Protein AF-A0A2V5Y6R3-F1 (afdb_monomer)

Mean predicted aligned error: 4.85 Å

Structure (mmCIF, N/CA/C/O backbone):
data_AF-A0A2V5Y6R3-F1
#
_entry.id   AF-A0A2V5Y6R3-F1
#
loop_
_atom_site.group_PDB
_atom_site.id
_atom_site.type_symbol
_atom_site.label_atom_id
_atom_site.label_alt_id
_atom_site.label_comp_id
_atom_site.label_asym_id
_atom_site.label_entity_id
_atom_site.label_seq_id
_atom_site.pdbx_PDB_ins_code
_atom_site.Cartn_x
_atom_site.Cartn_y
_atom_site.Cartn_z
_atom_site.occupancy
_atom_site.B_iso_or_equiv
_atom_site.auth_seq_id
_atom_site.auth_comp_id
_atom_site.auth_asym_id
_atom_site.auth_atom_id
_atom_site.pdbx_PDB_model_num
ATOM 1 N N . ASP A 1 1 ? 3.874 -13.624 2.859 1.00 43.78 1 ASP A N 1
ATOM 2 C CA . ASP A 1 1 ? 5.000 -14.539 2.621 1.00 43.78 1 ASP A CA 1
ATOM 3 C C . ASP A 1 1 ? 6.006 -14.667 3.800 1.00 43.78 1 ASP A C 1
ATOM 5 O O . ASP A 1 1 ? 6.478 -13.647 4.290 1.00 43.78 1 ASP A O 1
ATOM 9 N N . PRO A 1 2 ? 6.119 -15.872 4.396 1.00 43.53 2 PRO A N 1
ATOM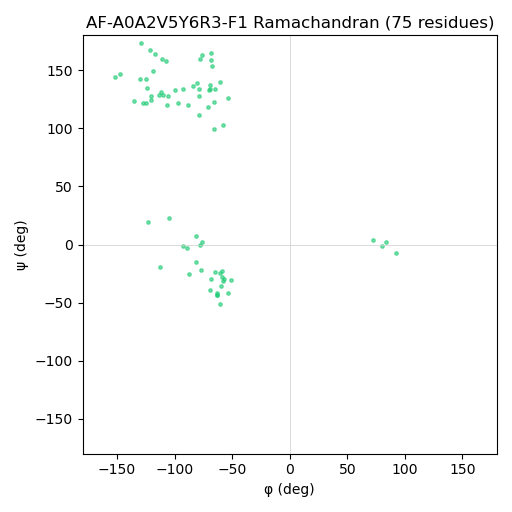 10 C CA . PRO A 1 2 ? 4.921 -16.683 4.400 1.00 43.53 2 PRO A CA 1
ATOM 11 C C . PRO A 1 2 ? 3.775 -15.789 4.947 1.00 43.53 2 PRO A C 1
ATOM 13 O O . PRO A 1 2 ? 2.727 -15.722 4.318 1.00 43.53 2 PRO A O 1
ATOM 16 N N . THR A 1 3 ? 4.071 -14.826 5.847 1.00 54.34 3 THR A N 1
ATOM 17 C CA . THR A 1 3 ? 3.167 -13.776 6.371 1.00 54.34 3 THR A CA 1
ATOM 18 C C . THR A 1 3 ? 3.608 -12.311 6.185 1.00 54.34 3 THR A C 1
ATOM 20 O O . THR A 1 3 ? 3.135 -11.455 6.924 1.00 54.34 3 THR A O 1
ATOM 23 N N . SER A 1 4 ? 4.523 -11.967 5.268 1.00 64.81 4 SER A N 1
ATOM 24 C CA . SER A 1 4 ? 4.770 -10.557 4.942 1.00 64.81 4 SER A CA 1
ATOM 25 C C . SER A 1 4 ? 3.456 -9.936 4.472 1.00 64.81 4 SER A C 1
ATOM 27 O O . SER A 1 4 ? 2.978 -10.201 3.363 1.00 64.81 4 SER A O 1
ATOM 29 N N . ASN A 1 5 ? 2.873 -9.178 5.391 1.00 82.06 5 ASN A N 1
ATOM 30 C CA . ASN A 1 5 ? 1.701 -8.349 5.220 1.00 82.06 5 ASN A CA 1
ATOM 31 C C . ASN A 1 5 ? 2.060 -7.078 4.456 1.00 82.06 5 ASN A C 1
ATOM 33 O O . ASN A 1 5 ? 1.192 -6.255 4.242 1.00 82.06 5 ASN A O 1
ATOM 37 N N . SER A 1 6 ? 3.307 -6.925 4.033 1.00 88.44 6 SER A N 1
ATOM 38 C CA . SER A 1 6 ? 3.771 -5.765 3.298 1.00 88.44 6 SER A CA 1
ATOM 39 C C . SER A 1 6 ? 3.375 -5.902 1.838 1.00 88.44 6 SER A C 1
ATOM 41 O O . SER A 1 6 ? 3.462 -6.985 1.245 1.00 88.44 6 SER A O 1
ATOM 43 N N . VAL A 1 7 ? 2.933 -4.809 1.239 1.00 90.38 7 VAL A N 1
ATOM 44 C CA . VAL A 1 7 ? 2.667 -4.777 -0.195 1.00 90.38 7 VAL A CA 1
ATOM 45 C C . VAL A 1 7 ? 3.992 -4.874 -0.949 1.00 90.38 7 VAL A C 1
ATOM 47 O O . VAL A 1 7 ? 4.977 -4.236 -0.592 1.00 90.38 7 VAL A O 1
ATOM 50 N N . ALA A 1 8 ? 4.019 -5.678 -2.007 1.00 89.38 8 ALA A N 1
ATOM 51 C CA . ALA A 1 8 ? 5.177 -5.817 -2.880 1.00 89.38 8 ALA A CA 1
ATOM 52 C C . ALA A 1 8 ? 4.805 -5.456 -4.320 1.00 89.38 8 ALA A C 1
ATOM 54 O O . ALA A 1 8 ? 3.629 -5.349 -4.668 1.00 89.38 8 ALA A O 1
ATOM 55 N N . PHE A 1 9 ? 5.816 -5.289 -5.165 1.00 89.19 9 PHE A N 1
ATOM 56 C CA . PHE A 1 9 ? 5.602 -5.173 -6.602 1.00 89.19 9 PHE A CA 1
ATOM 57 C C . PHE A 1 9 ? 4.930 -6.444 -7.149 1.00 89.19 9 PHE A C 1
ATOM 59 O O . PHE A 1 9 ? 5.230 -7.547 -6.691 1.00 89.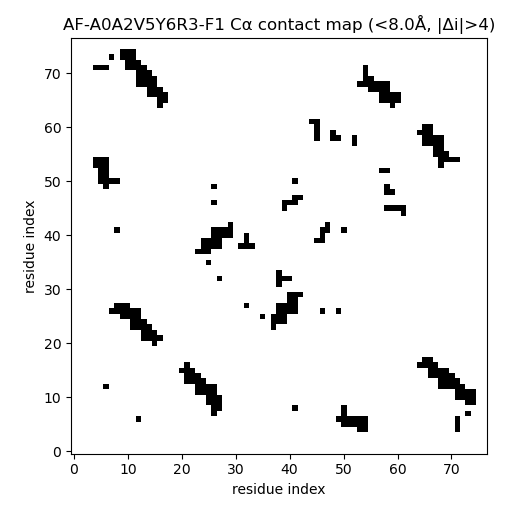19 9 PHE A O 1
ATOM 66 N N . GLY A 1 10 ? 3.988 -6.285 -8.077 1.00 88.00 10 GLY A N 1
ATOM 67 C CA . GLY A 1 10 ? 3.137 -7.360 -8.593 1.00 88.00 10 GLY A CA 1
ATOM 68 C C . GLY A 1 10 ? 2.066 -7.853 -7.611 1.00 88.00 10 GLY A C 1
ATOM 69 O O . GLY A 1 10 ? 1.369 -8.824 -7.904 1.00 88.00 10 GLY A O 1
ATOM 70 N N . ALA A 1 11 ? 1.928 -7.233 -6.432 1.00 90.69 11 ALA A N 1
ATOM 71 C CA . ALA A 1 11 ? 0.877 -7.587 -5.487 1.00 90.69 11 ALA A CA 1
ATOM 72 C C . ALA A 1 11 ? -0.436 -6.871 -5.824 1.00 90.69 11 ALA A C 1
ATOM 74 O O . ALA A 1 11 ? -0.460 -5.664 -6.067 1.00 90.69 11 ALA A O 1
ATOM 75 N N . THR A 1 12 ? -1.534 -7.612 -5.756 1.00 91.44 12 THR A N 1
ATOM 76 C CA . THR A 1 12 ? -2.899 -7.100 -5.786 1.00 91.44 12 THR A CA 1
ATOM 77 C C . THR A 1 12 ? -3.343 -6.780 -4.362 1.00 91.44 12 THR A C 1
ATOM 79 O O . THR A 1 12 ? -3.375 -7.638 -3.480 1.00 91.44 12 THR A O 1
ATOM 82 N N . VAL A 1 13 ? -3.688 -5.524 -4.114 1.00 93.38 13 VAL A N 1
ATOM 83 C CA . VAL A 1 13 ? -4.091 -5.000 -2.813 1.00 93.38 13 VAL A CA 1
ATOM 84 C C . VAL A 1 13 ? -5.560 -4.630 -2.861 1.00 93.38 13 VAL A C 1
ATOM 86 O O . VAL A 1 13 ? -6.012 -3.931 -3.761 1.00 93.38 13 VAL A O 1
ATOM 89 N N . THR A 1 14 ? -6.309 -5.078 -1.860 1.00 94.00 14 THR A N 1
ATOM 90 C CA . THR A 1 14 ? -7.689 -4.647 -1.647 1.00 94.00 14 THR A CA 1
ATOM 91 C C . THR A 1 14 ? -7.744 -3.701 -0.464 1.00 94.00 14 THR A C 1
ATOM 93 O O . THR A 1 14 ? -7.282 -4.027 0.637 1.00 94.00 14 THR A O 1
ATOM 96 N N . VAL A 1 15 ? -8.351 -2.543 -0.681 1.00 94.38 15 VAL A N 1
ATOM 97 C CA . VAL A 1 15 ? -8.528 -1.496 0.319 1.00 94.38 15 VAL A CA 1
ATOM 98 C C . VAL A 1 15 ? -10.006 -1.229 0.558 1.00 94.38 15 VAL A C 1
ATOM 100 O O . VAL A 1 15 ? -10.837 -1.382 -0.334 1.00 94.38 15 VAL A O 1
ATOM 103 N N . LYS A 1 16 ? -10.346 -0.834 1.783 1.00 95.88 16 LYS A N 1
ATOM 104 C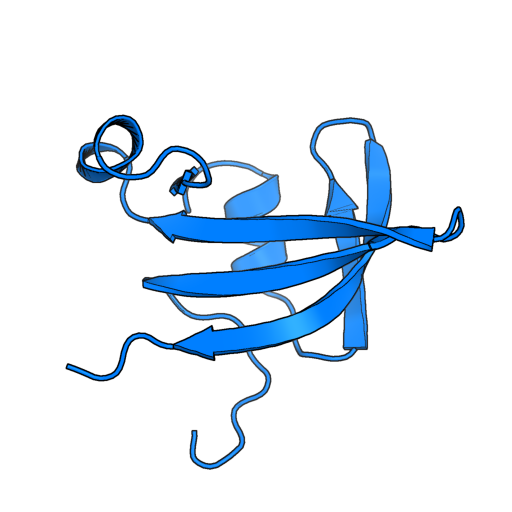 CA . LYS A 1 16 ? -11.709 -0.509 2.192 1.00 95.88 16 LYS A CA 1
ATOM 105 C C . LYS A 1 16 ? -11.764 0.870 2.838 1.00 95.88 16 LYS A C 1
ATOM 107 O O . LYS A 1 16 ? -11.112 1.113 3.852 1.00 95.88 16 LYS A O 1
ATOM 112 N N . ASP A 1 17 ? -12.567 1.758 2.270 1.00 93.88 17 ASP A N 1
ATOM 113 C CA . ASP A 1 17 ? -12.836 3.088 2.826 1.00 93.88 17 ASP A CA 1
ATOM 114 C C . ASP A 1 17 ? -13.803 3.007 4.024 1.00 93.88 17 ASP A C 1
ATOM 116 O O . ASP A 1 17 ? -14.530 2.024 4.212 1.00 93.88 17 ASP A O 1
ATOM 120 N N . LYS A 1 18 ? -13.864 4.073 4.830 1.00 90.19 18 LYS A N 1
ATOM 121 C CA . LYS A 1 18 ? -14.810 4.199 5.954 1.00 90.19 18 LYS A CA 1
ATOM 122 C C . LYS A 1 18 ? -16.278 4.096 5.534 1.00 90.19 18 LYS A C 1
ATOM 124 O O . LYS A 1 18 ? -17.097 3.640 6.324 1.00 90.19 18 LYS A O 1
ATOM 129 N N . GLN A 1 19 ? -16.606 4.469 4.301 1.00 91.50 19 GLN A N 1
ATOM 130 C CA . GLN A 1 19 ? -17.947 4.329 3.727 1.00 91.50 19 GLN A CA 1
ATOM 131 C C . GLN A 1 19 ? -18.268 2.893 3.283 1.00 91.50 19 GLN A C 1
ATOM 133 O O . GLN A 1 19 ? -19.350 2.634 2.770 1.00 91.50 19 GLN A O 1
ATOM 138 N N . GLY A 1 20 ? -17.334 1.952 3.449 1.00 90.69 20 GLY A N 1
ATOM 139 C CA . GLY A 1 20 ? -17.513 0.552 3.080 1.00 90.69 20 GLY A CA 1
ATOM 140 C C . GLY A 1 20 ? -17.235 0.235 1.611 1.00 90.69 20 GLY A C 1
ATOM 141 O O . GLY A 1 20 ? -17.374 -0.924 1.230 1.00 90.69 20 GLY A O 1
ATOM 142 N N . ARG A 1 21 ? -16.811 1.223 0.812 1.00 92.31 21 ARG A N 1
ATOM 143 C CA . ARG A 1 21 ? -16.350 1.012 -0.568 1.00 92.31 21 ARG A CA 1
ATOM 144 C C . ARG A 1 21 ? -15.082 0.169 -0.564 1.00 92.31 21 ARG A C 1
ATOM 146 O O . ARG A 1 21 ? -14.188 0.436 0.238 1.00 92.31 21 ARG A O 1
ATOM 153 N N . ILE A 1 22 ? -15.040 -0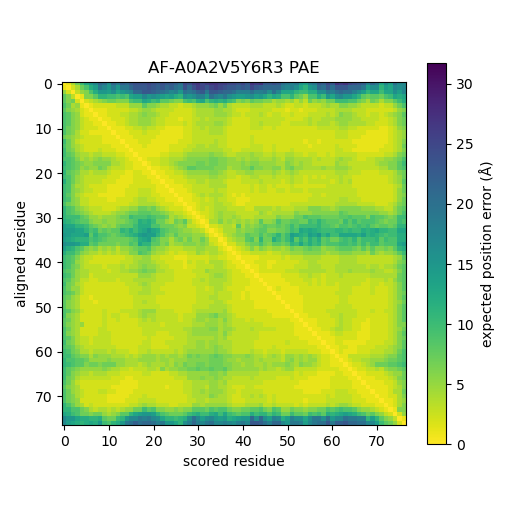.829 -1.437 1.00 93.19 22 ILE A N 1
ATOM 154 C CA . ILE A 1 22 ? -13.909 -1.735 -1.606 1.00 93.19 22 ILE A CA 1
ATOM 155 C C . ILE A 1 22 ? -13.326 -1.469 -2.986 1.00 93.19 22 ILE A C 1
ATOM 157 O O . ILE A 1 22 ? -14.066 -1.459 -3.963 1.00 93.19 22 ILE A O 1
ATOM 161 N N . GLU A 1 23 ? -12.022 -1.253 -3.037 1.00 92.12 23 GLU A N 1
ATOM 162 C CA . GLU A 1 23 ? -11.267 -1.039 -4.268 1.00 92.12 23 GLU A CA 1
ATOM 163 C C . GLU A 1 23 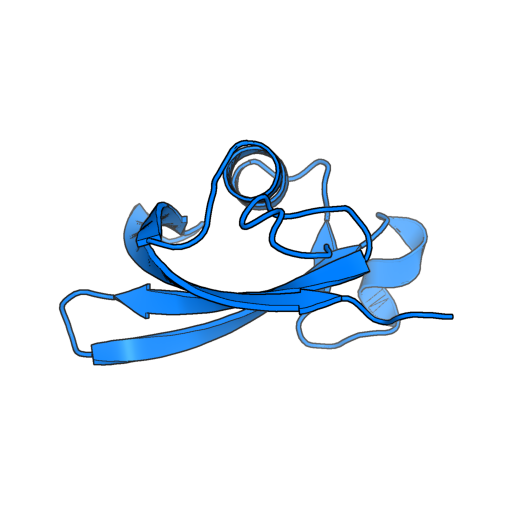? -10.131 -2.060 -4.294 1.00 92.12 23 GLU A C 1
ATOM 165 O O . GLU A 1 23 ? -9.532 -2.358 -3.253 1.00 92.12 23 GLU A O 1
ATOM 170 N N . THR A 1 24 ? -9.828 -2.591 -5.471 1.00 92.00 24 THR A N 1
ATOM 171 C CA . THR A 1 24 ? -8.746 -3.552 -5.668 1.00 92.00 24 THR A CA 1
ATOM 172 C C . THR A 1 24 ? -7.808 -2.997 -6.724 1.00 92.00 24 THR A C 1
ATOM 174 O O . THR A 1 24 ? -8.264 -2.475 -7.729 1.00 92.00 24 THR A O 1
ATOM 177 N N . CYS A 1 25 ? -6.504 -3.063 -6.477 1.00 91.50 25 CYS A N 1
ATOM 178 C CA . CYS A 1 25 ? -5.503 -2.542 -7.398 1.00 91.50 25 CYS A CA 1
ATOM 179 C C . CYS A 1 25 ? -4.221 -3.368 -7.352 1.00 91.50 25 CYS A C 1
ATOM 181 O O . CYS A 1 25 ? -3.851 -3.876 -6.294 1.00 91.50 25 CYS A O 1
ATOM 183 N N . THR A 1 26 ? -3.529 -3.490 -8.479 1.00 91.88 26 THR A N 1
ATOM 184 C CA . THR A 1 26 ? -2.269 -4.237 -8.581 1.00 91.88 26 THR A CA 1
ATOM 185 C C . THR A 1 26 ? -1.111 -3.276 -8.784 1.00 91.88 26 THR A C 1
ATOM 187 O O . THR A 1 26 ? -1.156 -2.423 -9.665 1.00 91.88 26 THR A O 1
ATOM 190 N N . ILE A 1 27 ? -0.063 -3.392 -7.968 1.00 91.81 27 ILE A N 1
ATOM 191 C CA . ILE A 1 27 ? 1.122 -2.543 -8.107 1.00 91.81 27 ILE A CA 1
ATOM 192 C C . ILE A 1 27 ? 1.969 -3.099 -9.249 1.00 91.81 27 ILE A C 1
ATOM 194 O O . ILE A 1 27 ? 2.564 -4.161 -9.098 1.00 91.81 27 ILE A O 1
ATOM 198 N N . VAL A 1 28 ? 2.065 -2.370 -10.358 1.00 90.81 28 VAL A N 1
ATOM 199 C CA . VAL A 1 28 ? 2.791 -2.803 -11.563 1.00 90.81 28 VAL A CA 1
ATOM 200 C C . VAL A 1 28 ? 3.783 -1.750 -12.058 1.00 90.81 28 VAL A C 1
ATOM 202 O O . VAL A 1 28 ? 3.870 -0.624 -11.543 1.00 90.81 28 VAL A O 1
ATOM 205 N N . GLY A 1 29 ? 4.574 -2.132 -13.061 1.00 89.19 29 GLY A N 1
ATOM 206 C CA . GLY A 1 29 ? 5.488 -1.254 -13.782 1.00 89.19 29 GLY A CA 1
ATOM 207 C C . GLY A 1 29 ? 4.734 -0.231 -14.628 1.00 89.19 29 GLY A C 1
ATOM 208 O O . GLY A 1 29 ? 3.575 -0.427 -14.967 1.00 89.19 29 GLY A O 1
ATOM 209 N N . VAL A 1 30 ? 5.388 0.877 -14.989 1.00 86.19 30 VAL A N 1
ATOM 210 C CA . VAL A 1 30 ? 4.798 1.876 -15.909 1.00 86.19 30 VAL A CA 1
ATOM 211 C C . VAL A 1 30 ? 4.470 1.251 -17.270 1.00 86.19 30 VAL A C 1
ATOM 213 O O . VAL A 1 30 ? 3.463 1.605 -17.869 1.00 86.19 30 VAL A O 1
ATOM 216 N N . ASP A 1 31 ? 5.304 0.314 -17.724 1.00 85.25 31 ASP A N 1
ATOM 217 C CA . ASP A 1 31 ? 5.152 -0.394 -19.000 1.00 85.25 31 ASP A CA 1
ATOM 218 C C . ASP A 1 31 ? 3.935 -1.342 -19.015 1.00 85.25 31 ASP A C 1
ATOM 220 O O . ASP A 1 31 ? 3.291 -1.524 -20.040 1.00 85.25 31 ASP A O 1
ATOM 224 N N . GLU A 1 32 ? 3.563 -1.881 -17.850 1.00 77.25 32 GLU A N 1
ATOM 225 C CA . GLU A 1 32 ? 2.485 -2.870 -17.690 1.00 77.25 32 GLU A CA 1
ATOM 226 C C . GLU A 1 32 ? 1.116 -2.243 -17.367 1.00 77.25 32 GLU A C 1
ATOM 228 O O . GLU A 1 32 ? 0.121 -2.957 -17.264 1.00 77.25 32 GLU A O 1
ATOM 233 N N . LEU A 1 33 ? 1.032 -0.913 -17.230 1.00 76.44 33 LEU A N 1
ATOM 234 C CA . LEU A 1 33 ? -0.207 -0.202 -16.877 1.00 76.44 33 LEU A CA 1
ATOM 235 C C . LEU A 1 33 ? -1.366 -0.441 -17.856 1.00 76.44 33 LEU A C 1
ATOM 237 O O . LEU A 1 33 ? -2.518 -0.404 -17.441 1.00 76.44 33 LEU A O 1
ATOM 241 N N . ASP A 1 34 ? -1.073 -0.653 -19.140 1.00 75.94 34 ASP A N 1
ATOM 242 C CA . ASP A 1 34 ? -2.097 -0.855 -20.178 1.00 75.94 34 ASP A CA 1
ATOM 243 C C . ASP A 1 34 ? -2.627 -2.304 -20.203 1.00 75.94 34 ASP A C 1
ATOM 245 O O . ASP A 1 34 ? -3.665 -2.593 -20.792 1.00 75.94 34 ASP A O 1
ATOM 249 N N . LEU A 1 35 ? -1.920 -3.228 -19.541 1.00 74.69 35 LEU A N 1
ATOM 250 C CA . LEU A 1 35 ? -2.216 -4.661 -19.572 1.00 74.69 35 LEU A CA 1
ATOM 251 C C . LEU A 1 35 ? -3.224 -5.089 -18.500 1.00 74.69 35 LEU A C 1
ATOM 253 O O . LEU A 1 35 ? -3.913 -6.094 -18.682 1.00 74.69 35 LEU A O 1
ATOM 257 N N . GLU A 1 36 ? -3.322 -4.348 -17.393 1.00 73.94 36 GLU A N 1
ATOM 258 C CA . GLU A 1 36 ? -4.238 -4.657 -16.293 1.00 73.94 36 GLU A CA 1
ATOM 259 C C . GLU A 1 36 ? -5.140 -3.441 -15.988 1.00 73.94 36 GLU A C 1
ATOM 261 O O . GLU A 1 36 ? -4.640 -2.371 -15.655 1.00 73.94 36 GLU A O 1
ATOM 266 N N . PRO A 1 37 ? -6.480 -3.568 -16.062 1.00 73.25 37 PRO A N 1
ATOM 267 C CA . PRO A 1 37 ? -7.399 -2.435 -15.886 1.00 73.25 37 PRO A CA 1
ATOM 268 C C . PRO A 1 37 ? -7.364 -1.8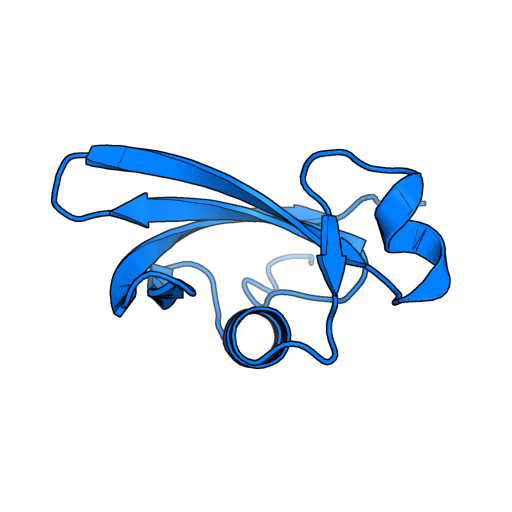18 -14.477 1.00 73.25 37 PRO A C 1
ATOM 270 O O . PRO A 1 37 ? -7.691 -0.646 -14.313 1.00 73.25 37 PRO A O 1
ATOM 273 N N . ASP A 1 38 ? -6.932 -2.589 -13.477 1.00 83.25 38 ASP A N 1
ATOM 274 C CA . ASP A 1 38 ? -6.787 -2.168 -12.078 1.00 83.25 38 ASP A CA 1
ATOM 275 C C . ASP A 1 38 ? -5.307 -1.943 -11.693 1.00 83.25 38 ASP A C 1
ATOM 277 O O . ASP A 1 38 ? -4.918 -2.020 -10.523 1.00 83.25 38 ASP A O 1
ATOM 281 N N . ALA A 1 39 ? -4.453 -1.687 -12.688 1.00 87.44 39 ALA A N 1
ATOM 282 C CA . ALA A 1 39 ? -3.038 -1.404 -12.512 1.00 87.44 39 ALA A CA 1
ATOM 283 C C . ALA A 1 39 ? -2.784 -0.045 -11.848 1.00 87.44 39 ALA A C 1
ATOM 285 O O . ALA A 1 39 ? -3.282 1.004 -12.258 1.00 87.44 39 ALA A O 1
ATOM 286 N N . VAL A 1 40 ? -1.893 -0.045 -10.864 1.00 90.75 40 VAL A N 1
ATOM 287 C CA . VAL A 1 40 ? -1.347 1.149 -10.230 1.00 90.75 40 VAL A CA 1
ATOM 288 C C . VAL A 1 40 ? 0.157 1.148 -10.412 1.00 90.75 40 VAL A C 1
ATOM 290 O O . VAL A 1 40 ? 0.857 0.236 -9.979 1.00 90.75 40 VAL A O 1
ATOM 293 N N . SER A 1 41 ? 0.679 2.220 -10.999 1.00 91.06 41 SER A N 1
ATOM 294 C CA . SER A 1 41 ? 2.120 2.341 -11.153 1.00 91.06 41 SER A CA 1
ATOM 295 C C . SER A 1 41 ? 2.802 2.566 -9.813 1.00 91.06 41 SER A C 1
ATOM 297 O O . SER A 1 41 ? 2.437 3.473 -9.058 1.00 91.06 41 SER A O 1
ATOM 299 N N . TRP A 1 42 ? 3.867 1.813 -9.555 1.00 91.44 42 TRP A N 1
ATOM 300 C CA . TRP A 1 42 ? 4.700 1.994 -8.367 1.00 91.44 42 TRP A CA 1
ATOM 301 C C . TRP A 1 42 ? 5.319 3.400 -8.250 1.00 91.44 42 TRP A C 1
ATOM 303 O O . TRP A 1 42 ? 5.649 3.832 -7.146 1.00 91.44 42 TRP A O 1
ATOM 313 N N . ILE A 1 43 ? 5.463 4.140 -9.361 1.00 90.31 43 ILE A N 1
ATOM 314 C CA . ILE A 1 43 ? 6.003 5.511 -9.342 1.00 90.31 43 ILE A CA 1
ATOM 315 C C . ILE A 1 43 ? 4.986 6.552 -8.857 1.00 90.31 43 ILE A C 1
ATOM 317 O O . ILE A 1 43 ? 5.386 7.634 -8.406 1.00 90.31 43 ILE A O 1
ATOM 321 N N . SER A 1 44 ? 3.691 6.235 -8.937 1.00 90.19 44 SER A N 1
ATOM 322 C CA . SER A 1 44 ? 2.604 7.119 -8.523 1.00 90.19 44 SER A CA 1
ATOM 323 C C . SER A 1 44 ? 2.611 7.311 -7.002 1.00 90.19 44 SER A C 1
ATOM 325 O O . SER A 1 44 ? 3.044 6.416 -6.272 1.00 90.19 44 SER A O 1
ATOM 327 N N . PRO A 1 45 ? 2.094 8.439 -6.479 1.00 90.62 45 PRO A N 1
ATOM 328 C CA . PRO A 1 45 ? 2.026 8.680 -5.036 1.00 90.62 45 PRO A CA 1
ATOM 329 C C . PRO A 1 45 ? 1.333 7.544 -4.274 1.00 90.62 45 PRO A C 1
ATOM 331 O O . PRO A 1 45 ? 1.822 7.108 -3.236 1.00 90.62 45 PRO A O 1
ATOM 334 N N . ILE A 1 46 ? 0.238 7.021 -4.835 1.00 90.81 46 ILE A N 1
ATOM 335 C CA . ILE A 1 46 ? -0.503 5.895 -4.261 1.00 90.81 46 ILE A CA 1
ATOM 336 C C . ILE A 1 46 ? 0.289 4.582 -4.328 1.00 90.81 46 ILE A C 1
ATOM 338 O O . ILE A 1 46 ? 0.302 3.848 -3.350 1.00 90.81 46 ILE A O 1
ATOM 342 N N . GLY A 1 47 ? 1.014 4.308 -5.419 1.00 92.00 47 GLY A N 1
ATOM 343 C CA . GLY A 1 47 ? 1.856 3.113 -5.543 1.00 92.00 47 GLY A CA 1
ATOM 344 C C . GLY A 1 47 ? 2.992 3.102 -4.520 1.00 92.00 47 GLY A C 1
ATOM 345 O O . GLY A 1 47 ? 3.226 2.090 -3.864 1.00 92.00 47 GLY A O 1
ATOM 346 N N . LYS A 1 48 ? 3.634 4.256 -4.300 1.00 91.81 48 LYS A N 1
ATOM 347 C CA . LYS A 1 48 ? 4.646 4.435 -3.245 1.00 91.81 48 LYS A CA 1
ATOM 348 C C . LYS A 1 48 ? 4.063 4.254 -1.847 1.00 91.81 48 LYS A C 1
ATOM 350 O O . LYS A 1 48 ? 4.687 3.604 -1.018 1.00 91.81 48 LYS A O 1
ATOM 355 N N . ALA A 1 49 ? 2.881 4.820 -1.592 1.00 92.62 49 ALA A N 1
ATOM 356 C CA . ALA A 1 49 ? 2.191 4.663 -0.315 1.00 92.62 49 ALA A CA 1
ATOM 357 C C . ALA A 1 49 ? 1.815 3.199 -0.055 1.00 92.62 49 ALA A C 1
ATOM 359 O O . ALA A 1 49 ? 2.038 2.705 1.042 1.00 92.62 49 ALA A O 1
ATOM 360 N N . LEU A 1 50 ? 1.309 2.499 -1.074 1.00 92.06 50 LEU A N 1
ATOM 361 C CA . LEU A 1 50 ? 0.990 1.078 -1.003 1.00 92.06 50 LEU A CA 1
ATOM 362 C C . LEU A 1 50 ? 2.238 0.254 -0.689 1.00 92.06 50 LEU A C 1
ATOM 364 O O . LEU A 1 50 ? 2.214 -0.490 0.277 1.00 92.06 50 LEU A O 1
ATOM 368 N N . LEU A 1 51 ? 3.337 0.433 -1.429 1.00 92.06 51 LEU A N 1
ATOM 369 C CA . LEU A 1 51 ? 4.604 -0.285 -1.213 1.00 92.06 51 LEU A CA 1
ATOM 370 C C . LEU A 1 51 ? 5.238 -0.055 0.166 1.00 92.06 51 LEU A C 1
ATOM 372 O O . LEU A 1 51 ? 6.015 -0.887 0.625 1.00 92.06 51 LEU A O 1
ATOM 376 N N . ALA A 1 52 ? 4.936 1.071 0.809 1.00 91.56 52 ALA A N 1
ATOM 377 C CA . ALA A 1 52 ? 5.389 1.377 2.163 1.00 91.56 52 ALA A CA 1
ATOM 378 C C . ALA A 1 52 ? 4.422 0.884 3.255 1.00 91.56 52 ALA A C 1
ATOM 380 O O . ALA A 1 52 ? 4.712 1.063 4.436 1.00 91.56 52 ALA A O 1
ATOM 381 N N . ALA A 1 53 ? 3.278 0.312 2.874 1.00 92.31 53 ALA A N 1
ATOM 382 C CA . ALA A 1 53 ? 2.208 -0.066 3.780 1.00 92.31 53 ALA A CA 1
ATOM 383 C C . ALA A 1 53 ? 2.107 -1.584 3.979 1.00 92.31 53 ALA A C 1
ATOM 385 O O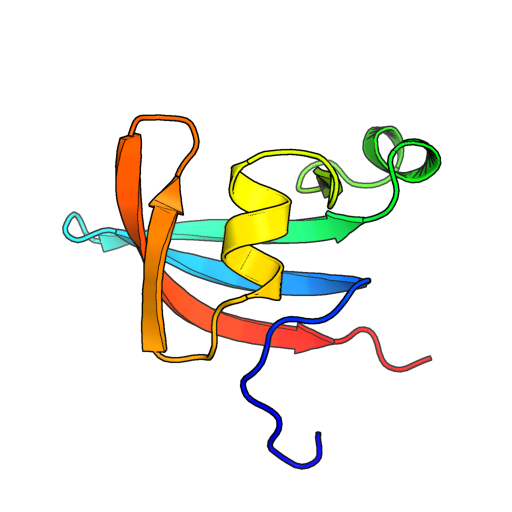 . ALA A 1 53 ? 2.508 -2.402 3.142 1.00 92.31 53 ALA A O 1
ATOM 386 N N . ASP A 1 54 ? 1.489 -1.946 5.100 1.00 93.38 54 ASP A N 1
ATOM 387 C CA . ASP A 1 54 ? 1.205 -3.318 5.493 1.00 93.38 54 ASP A CA 1
ATOM 388 C C . ASP A 1 54 ? -0.306 -3.580 5.584 1.00 93.38 54 ASP A C 1
ATOM 390 O O . ASP A 1 54 ? -1.139 -2.674 5.662 1.00 93.38 54 ASP A O 1
ATOM 394 N N . MET A 1 55 ? -0.689 -4.855 5.607 1.00 92.81 55 MET A N 1
ATOM 395 C CA . MET A 1 55 ? -2.059 -5.288 5.840 1.00 92.81 55 MET A CA 1
ATOM 396 C C . MET A 1 55 ? -2.583 -4.677 7.139 1.00 92.81 55 MET A C 1
ATOM 398 O O . MET A 1 55 ? -2.016 -4.860 8.216 1.00 92.81 55 MET A O 1
ATOM 402 N N . GLY A 1 56 ? -3.721 -4.004 7.034 1.00 93.25 56 GLY A N 1
ATOM 403 C CA . GLY A 1 56 ? -4.352 -3.301 8.136 1.00 93.25 56 GLY A CA 1
ATOM 404 C C . GLY A 1 56 ? -3.958 -1.830 8.257 1.00 93.25 56 GLY A C 1
ATOM 405 O O . GLY A 1 56 ? -4.590 -1.136 9.056 1.00 93.25 56 GLY A O 1
ATOM 406 N N . ASP A 1 57 ? -2.998 -1.342 7.473 1.00 94.75 57 ASP A N 1
ATOM 407 C CA . ASP A 1 57 ? -2.603 0.064 7.475 1.00 94.75 57 ASP A CA 1
ATOM 408 C C . ASP A 1 57 ? -3.588 0.946 6.687 1.00 94.75 57 ASP A C 1
ATOM 410 O O . ASP A 1 57 ? -4.389 0.451 5.884 1.00 94.75 57 ASP A O 1
ATOM 414 N N . TRP A 1 58 ? -3.573 2.254 6.956 1.00 94.19 58 TRP A N 1
ATOM 415 C CA . TRP A 1 58 ? -4.435 3.231 6.293 1.00 94.19 58 TRP A CA 1
ATOM 416 C C . TRP A 1 58 ? -3.626 4.072 5.318 1.00 94.19 58 TRP A C 1
ATOM 418 O O . TRP A 1 58 ? -2.750 4.832 5.716 1.00 94.19 58 TRP A O 1
ATOM 428 N N . ILE A 1 59 ? -4.014 4.019 4.050 1.00 93.19 59 ILE A N 1
ATOM 429 C CA . ILE A 1 59 ? -3.422 4.827 2.991 1.00 93.19 59 ILE A CA 1
ATOM 430 C C . ILE A 1 59 ? -4.405 5.879 2.486 1.00 93.19 59 ILE A C 1
ATOM 432 O O . ILE A 1 59 ? -5.622 5.748 2.629 1.00 93.19 59 ILE A O 1
ATOM 436 N N . THR A 1 60 ? -3.878 6.912 1.841 1.00 92.00 60 THR A N 1
ATOM 437 C CA . THR A 1 60 ? -4.688 7.912 1.143 1.00 92.00 60 THR A CA 1
ATOM 438 C C . THR A 1 60 ? -4.752 7.556 -0.336 1.00 92.00 60 THR A C 1
ATOM 440 O O . THR A 1 60 ? -3.722 7.457 -1.004 1.00 92.00 60 THR A O 1
ATOM 443 N N . LEU A 1 61 ? -5.964 7.363 -0.852 1.00 89.00 61 LEU A N 1
ATOM 444 C CA . LEU A 1 61 ? -6.207 7.148 -2.276 1.00 89.00 61 LEU A CA 1
ATOM 445 C C . LEU A 1 61 ? -5.916 8.422 -3.077 1.00 89.00 61 LEU A C 1
ATOM 447 O O . LEU A 1 61 ? -5.873 9.521 -2.529 1.00 89.00 61 LEU A O 1
ATOM 451 N N . GLN A 1 62 ? -5.786 8.293 -4.397 1.00 84.19 62 GLN A N 1
ATOM 452 C CA . GLN A 1 62 ? -5.531 9.433 -5.287 1.00 84.19 62 GLN A CA 1
ATOM 453 C C . GLN A 1 62 ? -6.600 10.539 -5.181 1.00 84.19 62 GLN A C 1
ATOM 455 O O . GLN A 1 62 ? -6.288 11.715 -5.329 1.00 84.19 62 GLN A O 1
ATOM 460 N N . ASP A 1 63 ? -7.839 10.168 -4.857 1.00 85.69 63 ASP A N 1
ATOM 461 C CA . ASP A 1 63 ? -8.976 11.075 -4.636 1.00 85.69 63 ASP A CA 1
ATOM 462 C C . ASP A 1 63 ? -8.991 11.709 -3.221 1.00 85.69 63 ASP A C 1
ATOM 464 O O . ASP A 1 63 ? -9.967 12.324 -2.805 1.00 85.69 63 ASP A O 1
ATOM 468 N N . GLY A 1 64 ? -7.934 11.515 -2.423 1.00 87.19 64 GLY A N 1
ATOM 469 C CA . GLY A 1 64 ? -7.794 12.071 -1.070 1.00 87.19 64 GLY A CA 1
ATOM 470 C C . GLY A 1 64 ? -8.537 11.303 0.029 1.00 87.19 64 GLY A C 1
ATOM 471 O O . GLY A 1 64 ? -8.452 11.661 1.204 1.00 87.19 64 GLY A O 1
ATOM 472 N N . ARG A 1 65 ? -9.255 10.232 -0.323 1.00 91.12 65 ARG A N 1
ATOM 473 C CA . ARG A 1 65 ? -10.006 9.403 0.628 1.00 91.12 65 ARG A CA 1
ATOM 474 C C . ARG A 1 65 ? -9.090 8.432 1.390 1.00 91.12 65 ARG A C 1
ATOM 476 O O . ARG A 1 65 ? -8.279 7.763 0.749 1.00 91.12 65 ARG A O 1
ATOM 483 N N . PRO A 1 66 ? -9.215 8.308 2.724 1.00 93.06 66 PRO A N 1
ATOM 484 C CA . PRO A 1 66 ? -8.458 7.329 3.494 1.00 93.06 66 PRO A CA 1
ATOM 485 C C . PRO A 1 66 ? -9.079 5.932 3.364 1.00 93.06 66 PRO A C 1
ATOM 487 O O . PRO A 1 66 ? -10.253 5.740 3.674 1.00 93.06 66 PRO A O 1
ATOM 490 N N . ALA A 1 67 ? -8.285 4.931 2.997 1.00 95.06 67 ALA A N 1
ATOM 491 C CA . ALA A 1 67 ? -8.719 3.544 2.878 1.00 95.06 67 ALA A CA 1
ATOM 492 C C . ALA A 1 67 ? -7.774 2.596 3.622 1.00 95.06 67 ALA A C 1
ATOM 494 O O . ALA A 1 67 ? -6.560 2.786 3.639 1.00 95.06 67 ALA A O 1
ATOM 495 N N . LYS A 1 68 ? -8.342 1.566 4.249 1.00 95.31 68 LYS A N 1
ATOM 496 C CA . LYS A 1 68 ? -7.599 0.557 5.003 1.00 95.31 68 LYS A CA 1
ATOM 497 C C . LYS A 1 68 ? -7.256 -0.626 4.116 1.00 95.31 68 LYS A C 1
ATOM 49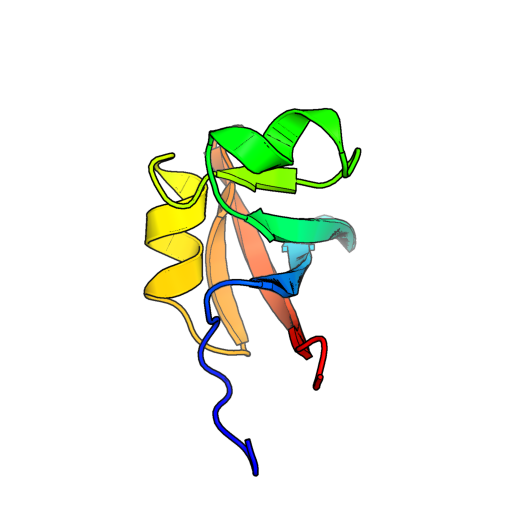9 O O . LYS A 1 68 ? -8.154 -1.159 3.468 1.00 95.31 68 LYS A O 1
ATOM 504 N N . ILE A 1 69 ? -6.021 -1.106 4.149 1.00 95.12 69 ILE A N 1
ATOM 505 C CA . ILE A 1 69 ? -5.641 -2.340 3.461 1.00 95.12 69 ILE A CA 1
ATOM 506 C C . ILE A 1 69 ? -6.272 -3.528 4.187 1.00 95.12 69 ILE A C 1
ATOM 508 O O . ILE A 1 69 ? -6.011 -3.766 5.366 1.00 95.12 69 ILE A O 1
ATOM 512 N N . VAL A 1 70 ? -7.125 -4.273 3.488 1.00 94.88 70 VAL A N 1
ATOM 513 C CA . VAL A 1 70 ? -7.862 -5.418 4.048 1.00 94.88 70 VAL A CA 1
ATOM 514 C C . VAL A 1 70 ? -7.423 -6.754 3.462 1.00 94.88 70 VAL A C 1
ATOM 516 O O . VAL A 1 70 ? -7.666 -7.786 4.081 1.00 94.88 70 VAL A O 1
ATOM 519 N N . LYS A 1 71 ? -6.772 -6.751 2.295 1.00 93.12 71 LYS A N 1
ATOM 520 C CA . LYS A 1 71 ? -6.260 -7.961 1.645 1.00 93.12 71 LYS A CA 1
AT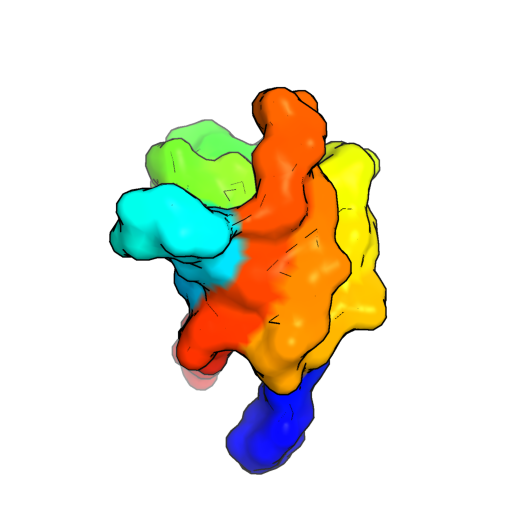OM 521 C C . LYS A 1 71 ? -5.039 -7.626 0.797 1.00 93.12 71 LYS A C 1
ATOM 523 O O . LYS A 1 71 ? -5.004 -6.567 0.176 1.00 93.12 71 LYS A O 1
ATOM 528 N N . ILE A 1 72 ? -4.073 -8.535 0.759 1.00 92.50 72 ILE A N 1
ATOM 529 C CA . ILE A 1 72 ? -2.906 -8.464 -0.124 1.00 92.50 72 ILE A CA 1
ATOM 530 C C . ILE A 1 72 ? -2.712 -9.855 -0.713 1.00 92.50 72 ILE A C 1
ATOM 532 O O . ILE A 1 72 ? -2.582 -10.831 0.026 1.00 92.50 72 ILE A O 1
ATOM 536 N N . GLU A 1 73 ? -2.703 -9.937 -2.034 1.00 90.00 73 GLU A N 1
ATOM 537 C CA . GLU A 1 73 ? -2.516 -11.154 -2.814 1.00 90.00 73 GLU A CA 1
ATOM 538 C C . GLU A 1 73 ? -1.289 -10.965 -3.696 1.00 90.00 73 GLU A C 1
ATOM 540 O O . GLU A 1 73 ? -1.168 -9.970 -4.399 1.00 90.00 73 GLU A O 1
ATOM 545 N N . ARG A 1 74 ? -0.348 -11.903 -3.645 1.00 84.69 74 ARG A N 1
ATOM 546 C CA . ARG A 1 74 ? 0.798 -11.907 -4.556 1.00 84.69 74 ARG A CA 1
ATOM 547 C C . ARG A 1 74 ? 0.496 -12.912 -5.657 1.00 84.69 74 ARG A C 1
ATOM 549 O O . ARG A 1 74 ? 0.094 -14.030 -5.335 1.00 84.69 74 ARG A O 1
ATOM 556 N N . LYS A 1 75 ? 0.710 -12.548 -6.924 1.00 70.25 75 LYS A N 1
ATOM 557 C CA . LYS A 1 75 ? 0.910 -13.566 -7.960 1.00 70.25 75 LYS A CA 1
ATOM 558 C C . LYS A 1 75 ? 2.227 -14.263 -7.618 1.00 70.25 75 LYS A C 1
ATOM 560 O O . LYS A 1 75 ? 3.297 -13.700 -7.817 1.00 70.25 75 LYS A O 1
ATOM 565 N N . SER A 1 76 ? 2.135 -15.429 -6.986 1.00 55.50 76 SER A N 1
ATOM 566 C CA . SER A 1 76 ? 3.239 -16.382 -7.009 1.00 55.50 76 SER A CA 1
ATOM 567 C C . SER A 1 76 ? 3.390 -16.838 -8.455 1.00 55.50 76 SER A C 1
ATOM 569 O O . SER A 1 76 ? 2.403 -17.275 -9.047 1.00 55.50 76 SER A O 1
ATOM 571 N N . ASP A 1 77 ? 4.586 -16.647 -9.005 1.00 49.50 77 ASP A N 1
ATOM 572 C CA . ASP A 1 77 ? 5.055 -17.383 -10.183 1.00 49.50 77 ASP A CA 1
ATOM 573 C C . ASP A 1 77 ? 4.981 -18.899 -9.924 1.00 49.50 77 ASP A C 1
ATOM 575 O O . ASP A 1 77 ? 5.282 -19.309 -8.772 1.00 49.50 77 ASP A O 1
#

Radius of gyration: 11.57 Å; Cα contacts (8 Å, |Δi|>4): 152; chains: 1; bounding box: 24×30×28 Å

Sequence (77 aa):
DPTSNSVAFGATVTVKDKQGRIETCTIVGVDELDLEPDAVSWISPIGKALLAADMGDWITLQDGRPAKIVKIERKSD

pLDDT: mean 86.46, std 11.63, range [43.53, 95.88]

Secondary structure (DSSP, 8-state):
-TT--B--TTEEEEEEETT--EEEEEEE-STTTTT-TTEEETTSHHHHHHHT-BTT-EEE-TTS-EEEEEEEEE---

Foldseek 3Di:
DVPFQAADAQKWWWWAFPVGDIAIAHAYDPVCPVVDVRYDHCVDPQVVQRRVDGQQDWDQDPVRTIIGTPDIGHPDD

Nearest PDB structures (foldseek):
  2pn0-assembly1_D  TM=8.534E-01  e=5.711E-04  Nitrosomonas europaea
  1grj-assembly1_A  TM=8.236E-01  e=6.831E-04  Escherichia coli
  2pn0-assembly2_C  TM=8.127E-01  e=4.775E-04  Nitrosomonas europaea
  6rin-assembly1_F  TM=7.872E-01  e=2.072E-04  Escherichia coli K-12
  3bmb-assembly2_B  TM=7.812E-01  e=3.853E-03  Escherichia coli

Solvent-accessible surface area (backbone atoms only — not comparable to full-atom values): 4338 Å² total; per-residue (Å²): 84,100,75,54,49,54,43,48,85,56,19,37,37,30,30,36,30,90,88,67,52,74,50,66,36,28,27,35,52,78,87,49,43,87,79,36,98,47,45,33,36,47,87,40,74,47,26,46,51,44,54,75,33,40,65,67,36,76,46,59,44,91,88,70,50,61,26,30,29,77,45,78,44,67,74,75,128